Protein AF-A0A945ARR4-F1 (afdb_monomer_lite)

Secondary structure (DSSP, 8-state):
--PPPP--EEEEEE-SSEEEEE-SSS-EEEEE--HHHHGGGHHHHHHHHHHHS--SEEEEEESGGG-TTSSSHHHHHHHHHHHHHHHH-STTEEE-

Foldseek 3Di:
DPDDDDQWEKEWEAEQFWIKIDRV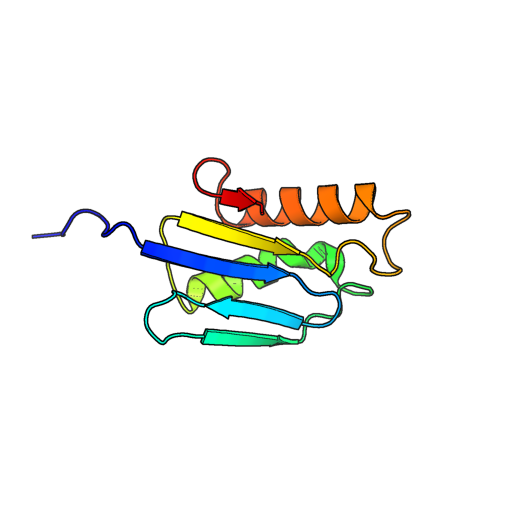PPDIDIDTDNCLPCLVCLLVVLLVVCVVPPHLAYEYEYDNLQHPNDPHSVRSVVSNLVSCCSNRNDPRYHYD

Structure (mmCIF, N/CA/C/O backbone):
data_AF-A0A945ARR4-F1
#
_entry.id   AF-A0A945ARR4-F1
#
loop_
_atom_site.group_PDB
_atom_site.id
_atom_site.type_symbol
_atom_site.label_atom_id
_atom_site.label_alt_id
_atom_site.label_comp_id
_atom_site.label_asym_id
_atom_site.label_entity_id
_atom_site.label_seq_id
_atom_site.pdbx_PDB_ins_code
_atom_site.Cartn_x
_atom_site.Cartn_y
_atom_site.Cartn_z
_atom_site.occupancy
_atom_site.B_iso_or_equiv
_atom_site.auth_seq_id
_atom_site.auth_comp_id
_atom_site.auth_asym_id
_atom_site.auth_atom_id
_atom_site.pdbx_PDB_model_num
ATOM 1 N N . MET A 1 1 ? 16.352 4.556 -29.738 1.00 38.34 1 MET A N 1
ATOM 2 C CA . MET A 1 1 ? 15.093 3.792 -29.849 1.00 38.34 1 MET A CA 1
ATOM 3 C C . MET A 1 1 ? 14.578 3.573 -28.439 1.00 38.34 1 MET A C 1
ATOM 5 O O . MET A 1 1 ? 15.117 2.735 -27.734 1.00 38.34 1 MET A O 1
ATOM 9 N N . THR A 1 2 ? 13.643 4.396 -27.975 1.00 45.97 2 THR A N 1
ATOM 10 C CA . THR A 1 2 ? 12.993 4.189 -26.675 1.00 45.97 2 THR A CA 1
ATOM 11 C C . THR A 1 2 ? 11.946 3.105 -26.872 1.00 45.97 2 THR A C 1
ATOM 13 O O . THR A 1 2 ? 10.934 3.348 -27.529 1.00 45.97 2 THR A O 1
ATOM 16 N N . SER A 1 3 ? 12.223 1.891 -26.400 1.00 50.31 3 SER A N 1
ATOM 17 C CA . SER A 1 3 ? 11.225 0.826 -26.375 1.00 50.31 3 SER A CA 1
ATOM 18 C C . SER A 1 3 ? 9.986 1.332 -25.639 1.00 50.31 3 SER A C 1
ATOM 20 O O . SER A 1 3 ? 10.104 1.889 -24.545 1.00 50.31 3 SER A O 1
ATOM 22 N N . SER A 1 4 ? 8.811 1.151 -26.243 1.00 52.69 4 SER A N 1
ATOM 23 C CA . SER A 1 4 ? 7.523 1.265 -25.556 1.00 52.69 4 SER A CA 1
ATOM 24 C C . SER A 1 4 ? 7.572 0.489 -24.232 1.00 52.69 4 SER A C 1
ATOM 26 O O . SER A 1 4 ? 8.314 -0.497 -24.161 1.00 52.69 4 SER A O 1
ATOM 28 N N . PRO A 1 5 ? 6.833 0.902 -23.186 1.00 52.31 5 PRO A N 1
ATOM 29 C CA . PRO A 1 5 ? 6.934 0.244 -21.894 1.00 52.31 5 PRO A CA 1
ATOM 30 C C . PRO A 1 5 ? 6.626 -1.240 -22.077 1.00 52.31 5 PRO A C 1
ATOM 32 O O . PRO A 1 5 ? 5.562 -1.606 -22.579 1.00 52.31 5 PRO A O 1
ATOM 35 N N . THR A 1 6 ? 7.573 -2.097 -21.705 1.00 61.59 6 THR A N 1
ATOM 36 C CA . THR A 1 6 ? 7.273 -3.506 -21.486 1.00 61.59 6 THR A CA 1
ATOM 37 C C . THR A 1 6 ? 6.203 -3.555 -20.405 1.00 61.59 6 THR A C 1
ATOM 39 O O . THR A 1 6 ? 6.284 -2.821 -19.421 1.00 61.59 6 THR A O 1
ATOM 42 N N . ASN A 1 7 ? 5.164 -4.356 -20.622 1.00 74.62 7 ASN A N 1
ATOM 43 C CA . ASN A 1 7 ? 4.045 -4.509 -19.702 1.00 74.62 7 ASN A CA 1
ATOM 44 C C . ASN A 1 7 ? 4.542 -5.122 -18.376 1.00 74.62 7 ASN A C 1
ATOM 46 O O . ASN A 1 7 ? 4.526 -6.339 -18.201 1.00 74.62 7 ASN A O 1
ATOM 50 N N . SER A 1 8 ? 5.108 -4.290 -17.501 1.00 91.25 8 SER A N 1
ATOM 51 C CA . SER A 1 8 ? 5.799 -4.692 -16.278 1.00 91.25 8 SER A CA 1
ATOM 52 C C . SER A 1 8 ? 4.869 -4.595 -15.079 1.00 91.25 8 SER A C 1
ATOM 54 O O . SER A 1 8 ? 4.153 -3.603 -14.906 1.00 91.25 8 SER A O 1
ATOM 56 N N . TRP A 1 9 ? 4.909 -5.638 -14.256 1.00 96.12 9 TRP A N 1
ATOM 57 C CA . TRP A 1 9 ? 4.054 -5.807 -13.093 1.00 96.12 9 TRP A CA 1
ATOM 58 C C . TRP A 1 9 ? 4.850 -5.649 -11.807 1.00 96.12 9 TRP A C 1
ATOM 60 O O . TRP A 1 9 ? 5.981 -6.124 -11.706 1.00 96.12 9 TRP A O 1
ATOM 70 N N . LEU A 1 10 ? 4.220 -5.030 -10.817 1.00 97.56 10 LEU A N 1
ATOM 71 C CA . LEU A 1 10 ? 4.661 -5.053 -9.432 1.00 97.56 10 LEU A CA 1
ATOM 72 C C . LEU A 1 10 ? 3.475 -5.457 -8.558 1.00 97.56 10 LEU A C 1
ATOM 74 O O . LEU A 1 10 ? 2.459 -4.767 -8.507 1.00 97.56 10 LEU A O 1
ATOM 78 N N . ALA A 1 11 ? 3.586 -6.604 -7.903 1.00 98.25 11 ALA A N 1
ATOM 79 C CA . ALA A 1 11 ? 2.593 -7.080 -6.957 1.00 98.25 11 ALA A CA 1
ATOM 80 C C . ALA A 1 11 ? 2.916 -6.560 -5.555 1.00 98.25 11 ALA A C 1
ATOM 82 O O . ALA A 1 11 ? 4.076 -6.596 -5.154 1.00 98.25 11 ALA A O 1
ATOM 83 N N . PHE A 1 12 ? 1.899 -6.134 -4.812 1.00 98.62 12 PHE A N 1
ATOM 84 C CA . PHE A 1 12 ? 1.967 -5.705 -3.421 1.00 98.62 12 PHE A CA 1
ATOM 85 C C . PHE A 1 12 ? 1.164 -6.642 -2.515 1.00 98.62 12 PHE A C 1
ATOM 87 O O . PHE A 1 12 ? 0.032 -7.000 -2.838 1.00 98.62 12 PHE A O 1
ATOM 94 N N . ASP A 1 13 ? 1.726 -6.966 -1.352 1.00 98.75 13 ASP A N 1
ATOM 95 C CA . ASP A 1 13 ? 1.008 -7.498 -0.186 1.00 98.75 13 ASP A CA 1
ATOM 96 C C . ASP A 1 13 ? 1.046 -6.431 0.915 1.00 98.75 13 ASP A C 1
ATOM 98 O O . ASP A 1 13 ? 2.093 -6.171 1.522 1.00 98.75 13 ASP A O 1
ATOM 102 N N . ILE A 1 14 ? -0.094 -5.764 1.117 1.00 98.75 14 ILE A N 1
ATOM 103 C CA . ILE A 1 14 ? -0.261 -4.707 2.117 1.00 98.75 14 ILE A CA 1
ATOM 104 C C . ILE A 1 14 ? -0.688 -5.345 3.442 1.00 98.75 14 ILE A C 1
ATOM 106 O O . ILE A 1 14 ? -1.878 -5.551 3.708 1.00 98.75 14 ILE A O 1
ATOM 110 N N . GLY A 1 15 ? 0.298 -5.674 4.276 1.00 98.56 15 GLY A N 1
ATOM 111 C CA . GLY A 1 15 ? 0.089 -6.258 5.596 1.00 98.56 15 GLY A CA 1
ATOM 112 C C . GLY A 1 15 ? -0.087 -5.228 6.712 1.00 98.56 15 GLY A C 1
ATOM 113 O O . GLY A 1 15 ? 0.131 -4.030 6.541 1.00 98.56 15 GLY A O 1
ATOM 114 N N . GLY A 1 16 ? -0.461 -5.712 7.900 1.00 98.31 16 GLY A N 1
ATOM 115 C CA . GLY A 1 16 ? -0.608 -4.866 9.091 1.00 98.31 16 GLY A CA 1
ATOM 116 C C . GLY A 1 16 ? 0.719 -4.398 9.704 1.00 98.31 16 GLY A C 1
ATOM 117 O O . GLY A 1 16 ? 0.743 -3.380 10.388 1.00 98.31 16 GLY A O 1
ATOM 118 N N . ALA A 1 17 ? 1.814 -5.128 9.462 1.00 98.19 17 ALA A N 1
ATOM 119 C CA . ALA A 1 17 ? 3.136 -4.853 10.043 1.00 98.19 17 ALA A CA 1
ATOM 120 C C . ALA A 1 17 ? 4.256 -4.664 9.011 1.00 98.19 17 ALA A C 1
ATOM 12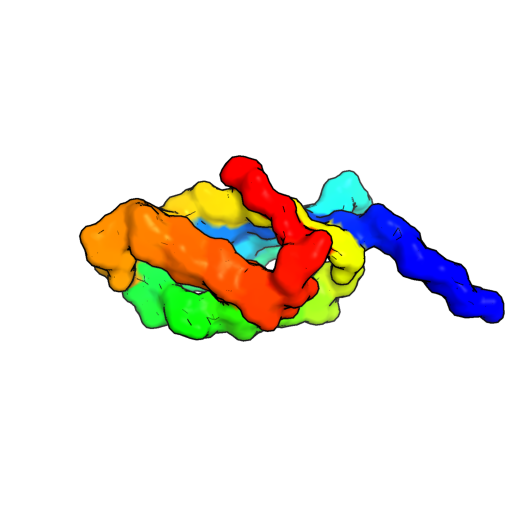2 O O . ALA A 1 17 ? 5.324 -4.161 9.350 1.00 98.19 17 ALA A O 1
ATOM 123 N N . ASN A 1 18 ? 4.041 -5.097 7.770 1.00 98.69 18 ASN A N 1
ATOM 124 C CA . ASN A 1 18 ? 5.014 -4.993 6.690 1.00 98.69 18 ASN A CA 1
ATOM 125 C C . ASN A 1 18 ? 4.282 -4.738 5.375 1.00 98.69 18 ASN A C 1
ATOM 127 O O . ASN A 1 18 ? 3.178 -5.252 5.175 1.00 98.69 18 ASN A O 1
ATOM 131 N N . ILE A 1 19 ? 4.945 -4.028 4.469 1.00 98.75 19 ILE A N 1
ATOM 132 C CA . ILE A 1 19 ? 4.595 -3.984 3.051 1.00 98.75 19 ILE A CA 1
ATOM 133 C C . ILE A 1 19 ? 5.595 -4.863 2.315 1.00 98.75 19 ILE A C 1
ATOM 135 O O . ILE A 1 19 ? 6.806 -4.758 2.528 1.00 98.75 19 ILE A O 1
ATOM 139 N N . LYS A 1 20 ? 5.091 -5.736 1.447 1.00 98.81 20 LYS A N 1
ATOM 140 C CA . LYS A 1 20 ? 5.926 -6.582 0.595 1.00 98.81 20 LYS A CA 1
ATOM 141 C C . LYS A 1 20 ? 5.604 -6.310 -0.859 1.00 98.81 20 LYS A C 1
ATOM 143 O O . LYS A 1 20 ? 4.462 -5.987 -1.189 1.00 98.81 20 LYS A O 1
ATOM 148 N N . ALA A 1 21 ? 6.597 -6.487 -1.719 1.00 98.69 21 ALA A N 1
ATOM 149 C CA . ALA A 1 21 ? 6.407 -6.405 -3.152 1.00 98.69 21 ALA A CA 1
ATOM 150 C C . ALA A 1 21 ? 7.247 -7.425 -3.916 1.00 98.69 21 ALA A C 1
ATOM 152 O O . ALA A 1 21 ? 8.307 -7.843 -3.450 1.00 98.69 21 ALA A O 1
ATOM 153 N N . ALA A 1 22 ? 6.780 -7.813 -5.098 1.00 98.50 22 ALA A N 1
ATOM 154 C CA . ALA A 1 22 ? 7.509 -8.685 -6.011 1.00 98.50 22 ALA A CA 1
ATOM 155 C C . ALA A 1 22 ? 7.141 -8.386 -7.467 1.00 98.50 22 ALA A C 1
ATOM 157 O O . ALA A 1 22 ? 5.997 -8.050 -7.764 1.00 98.50 22 ALA A O 1
ATOM 158 N N . ASP A 1 23 ? 8.091 -8.543 -8.388 1.00 97.00 23 ASP A N 1
ATOM 159 C CA . ASP A 1 23 ? 7.858 -8.321 -9.826 1.00 97.00 23 ASP A CA 1
ATOM 160 C C . ASP A 1 23 ? 7.552 -9.609 -10.613 1.00 97.00 23 ASP A C 1
ATOM 162 O O . ASP A 1 23 ? 7.385 -9.577 -11.834 1.00 97.00 23 ASP A O 1
ATOM 166 N N . GLY A 1 24 ? 7.526 -10.755 -9.922 1.00 95.12 24 GLY A N 1
ATOM 167 C CA . GLY A 1 24 ? 7.333 -12.079 -10.522 1.00 95.12 24 GLY A CA 1
ATOM 168 C C . GLY A 1 24 ? 8.503 -12.563 -11.390 1.00 95.12 24 GLY A C 1
ATOM 169 O O . GLY A 1 24 ? 8.389 -13.601 -12.033 1.00 95.12 24 GLY A O 1
ATOM 170 N N . GLN A 1 25 ? 9.621 -11.833 -11.413 1.00 95.00 25 GLN A N 1
ATOM 171 C CA . GLN A 1 25 ? 10.794 -12.068 -12.265 1.00 95.00 25 GLN A CA 1
ATOM 172 C C . GLN A 1 25 ? 12.092 -12.199 -11.449 1.00 95.00 25 GLN A C 1
ATOM 174 O O . GLN A 1 25 ? 13.191 -12.089 -11.988 1.00 95.00 25 GLN A O 1
ATOM 179 N N . GLY A 1 26 ? 11.968 -12.465 -10.146 1.00 94.88 26 GLY A N 1
ATOM 180 C CA . GLY A 1 26 ? 13.093 -12.695 -9.238 1.00 94.88 26 GLY A CA 1
ATOM 181 C C . GLY A 1 26 ? 13.465 -11.496 -8.366 1.00 94.88 26 GLY A C 1
ATOM 182 O O . GLY A 1 26 ? 14.354 -11.635 -7.529 1.00 94.88 26 GLY A O 1
ATOM 183 N N . TRP A 1 27 ? 12.787 -10.349 -8.502 1.00 97.56 27 TRP A N 1
ATOM 184 C CA . TRP A 1 27 ? 12.897 -9.258 -7.536 1.00 97.56 27 TRP A CA 1
ATOM 185 C C . TRP A 1 27 ? 11.782 -9.348 -6.493 1.00 97.56 27 TRP A C 1
ATOM 187 O O . TRP A 1 27 ? 10.604 -9.519 -6.821 1.00 97.56 27 TRP A O 1
ATOM 197 N N . SER A 1 28 ? 12.159 -9.186 -5.228 1.00 98.44 28 SER A N 1
ATOM 198 C CA . SER A 1 28 ? 11.236 -9.061 -4.104 1.00 98.44 28 SER A CA 1
ATOM 199 C C . SER A 1 28 ? 11.786 -8.094 -3.067 1.00 98.44 28 SER A C 1
ATOM 201 O O . SER A 1 28 ? 12.997 -8.047 -2.846 1.00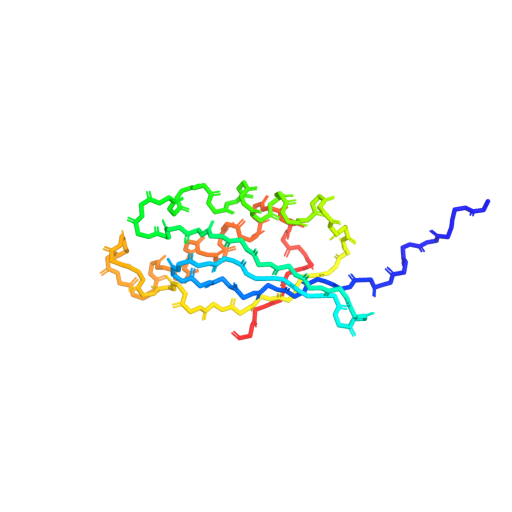 98.44 28 SER A O 1
ATOM 203 N N . HIS A 1 29 ? 10.895 -7.388 -2.386 1.00 98.56 29 HIS A N 1
ATOM 204 C CA . HIS A 1 29 ? 11.218 -6.443 -1.324 1.00 98.56 29 HIS A CA 1
ATOM 205 C C . HIS A 1 29 ? 10.242 -6.598 -0.163 1.00 98.56 29 HIS A C 1
ATOM 207 O O . HIS A 1 29 ? 9.079 -6.953 -0.357 1.00 98.56 29 HIS A O 1
ATOM 213 N N . SER A 1 30 ? 10.717 -6.325 1.046 1.00 98.69 30 SER A N 1
ATOM 214 C CA . SER A 1 30 ? 9.896 -6.277 2.251 1.00 98.69 30 SER A CA 1
ATOM 215 C C . SER A 1 30 ? 10.410 -5.158 3.136 1.00 98.69 30 SER A C 1
ATOM 217 O O . SER A 1 30 ? 11.600 -5.117 3.445 1.00 98.69 30 SER A O 1
ATOM 219 N N . GLU A 1 31 ? 9.510 -4.296 3.593 1.00 98.44 31 GLU A N 1
ATOM 220 C CA . GLU A 1 31 ? 9.831 -3.240 4.547 1.00 98.44 31 GLU A CA 1
ATOM 221 C C . GLU A 1 31 ? 8.834 -3.203 5.710 1.00 98.44 31 GLU A C 1
ATOM 223 O O . GLU A 1 31 ? 7.636 -3.441 5.507 1.00 98.44 31 GLU A O 1
ATOM 228 N N . PRO A 1 32 ? 9.307 -2.908 6.936 1.00 98.56 32 PRO A N 1
ATOM 229 C CA . PRO A 1 32 ? 8.427 -2.693 8.073 1.00 98.56 32 PRO A CA 1
ATOM 230 C C . PRO A 1 32 ? 7.477 -1.525 7.821 1.00 98.56 32 PRO A C 1
ATOM 232 O O . PRO A 1 32 ? 7.892 -0.443 7.408 1.00 98.56 32 PRO A O 1
ATOM 235 N N . PHE A 1 33 ? 6.204 -1.731 8.133 1.00 98.69 33 PHE A N 1
ATOM 236 C CA . PHE A 1 33 ? 5.178 -0.702 8.070 1.00 98.69 33 PHE A CA 1
ATOM 237 C C . PHE A 1 33 ? 4.106 -0.987 9.122 1.00 98.69 33 PHE A C 1
ATOM 239 O O . PHE A 1 33 ? 3.249 -1.854 8.948 1.00 98.69 33 PHE A O 1
ATOM 246 N N . ALA A 1 34 ? 4.167 -0.261 10.237 1.00 98.38 34 ALA A N 1
ATOM 247 C CA . ALA A 1 34 ? 3.227 -0.397 11.341 1.00 98.38 34 ALA A CA 1
ATOM 248 C C . ALA A 1 34 ? 1.880 0.259 10.992 1.00 98.38 34 ALA A C 1
ATOM 250 O O . ALA A 1 34 ? 1.640 1.411 11.355 1.00 98.38 34 ALA A O 1
ATOM 251 N N . MET A 1 35 ? 0.989 -0.459 10.295 1.00 98.56 35 MET A N 1
ATOM 252 C CA . MET A 1 35 ? -0.304 0.068 9.824 1.00 98.56 35 MET A CA 1
ATOM 253 C C . MET A 1 35 ? -1.099 0.728 10.958 1.00 98.56 35 MET A C 1
ATOM 255 O O . MET A 1 35 ? -1.619 1.825 10.787 1.00 98.56 35 MET A O 1
ATOM 259 N N . TRP A 1 36 ? -1.110 0.115 12.146 1.00 98.12 36 TRP A N 1
ATOM 260 C CA . TRP A 1 36 ? -1.845 0.605 13.319 1.00 98.12 36 TRP A CA 1
ATOM 261 C C . TRP A 1 36 ? -1.403 1.998 13.812 1.00 98.12 36 TRP A C 1
ATOM 263 O O . TRP A 1 36 ? -2.148 2.652 14.537 1.00 98.12 36 TRP A O 1
ATOM 273 N N . GLN A 1 37 ? -0.218 2.473 13.420 1.00 97.94 37 GLN A N 1
ATOM 274 C CA . GLN A 1 37 ? 0.302 3.806 13.755 1.00 97.94 37 GLN A CA 1
ATOM 275 C C . GLN A 1 37 ? 0.401 4.711 12.525 1.00 97.94 37 GLN A C 1
ATOM 277 O O . GLN A 1 37 ? 0.036 5.885 12.573 1.00 97.94 37 GLN A O 1
ATOM 282 N N . GLU A 1 38 ? 0.865 4.157 11.409 1.00 97.94 38 GLU A N 1
ATOM 283 C CA . GLU A 1 38 ? 1.355 4.915 10.259 1.00 97.94 38 GLU A CA 1
ATOM 284 C C . GLU A 1 38 ? 0.396 4.870 9.058 1.00 97.94 38 GLU A C 1
ATOM 286 O O . GLU A 1 38 ? 0.756 5.363 7.993 1.00 97.94 38 GLU A O 1
ATOM 291 N N . TRP A 1 39 ? -0.821 4.315 9.190 1.00 98.19 39 TRP A N 1
ATOM 292 C CA . TRP A 1 39 ? -1.773 4.090 8.084 1.00 98.19 39 TRP A CA 1
ATOM 293 C C . TRP A 1 39 ? -1.898 5.263 7.098 1.00 98.19 39 TRP A C 1
ATOM 295 O O . TRP A 1 39 ? -1.936 5.053 5.887 1.00 98.19 39 TRP A O 1
ATOM 305 N N . LYS A 1 40 ? -1.883 6.513 7.579 1.00 98.44 40 LYS A N 1
ATOM 306 C CA . LYS A 1 40 ? -1.964 7.721 6.733 1.00 98.44 40 LYS A CA 1
ATOM 307 C C . LYS A 1 40 ? -0.797 7.885 5.751 1.00 98.44 40 LYS A C 1
ATOM 309 O O . LYS A 1 40 ? -0.969 8.536 4.726 1.00 98.44 40 LYS A O 1
ATOM 314 N N . ARG A 1 41 ? 0.368 7.308 6.045 1.00 98.50 41 ARG A N 1
ATOM 315 C CA . ARG A 1 41 ? 1.583 7.350 5.212 1.00 98.50 41 ARG A CA 1
ATOM 316 C C . ARG A 1 41 ? 1.686 6.184 4.235 1.00 98.50 41 ARG A C 1
ATOM 318 O O . ARG A 1 41 ? 2.658 6.106 3.489 1.00 98.50 41 ARG A O 1
ATOM 325 N N . LEU A 1 42 ? 0.692 5.298 4.195 1.00 98.75 42 LEU A N 1
ATOM 326 C CA . LEU A 1 42 ? 0.657 4.183 3.250 1.00 98.75 42 LEU A CA 1
ATOM 327 C C . LEU A 1 42 ? 0.907 4.617 1.785 1.00 98.75 42 LEU A C 1
ATOM 329 O O . LEU A 1 42 ? 1.695 3.948 1.118 1.00 98.75 42 LEU A O 1
ATOM 333 N N . PRO A 1 43 ? 0.359 5.744 1.273 1.00 98.56 43 PRO A N 1
ATOM 334 C CA . PRO A 1 43 ? 0.675 6.195 -0.085 1.00 98.56 43 PRO A CA 1
ATOM 335 C C . PRO A 1 43 ? 2.162 6.520 -0.297 1.00 98.56 43 PRO A C 1
ATOM 337 O O . PRO A 1 43 ? 2.696 6.275 -1.379 1.00 98.56 43 PRO A O 1
ATOM 340 N N . ASP A 1 44 ? 2.835 7.082 0.714 1.00 98.50 44 ASP A N 1
ATOM 341 C CA . ASP A 1 44 ? 4.269 7.382 0.651 1.00 98.50 44 ASP A CA 1
ATOM 342 C C . ASP A 1 44 ? 5.100 6.098 0.631 1.00 98.50 44 ASP A C 1
ATOM 344 O O . ASP A 1 44 ? 6.026 5.991 -0.170 1.00 98.50 44 ASP A O 1
ATOM 348 N N . ALA A 1 45 ? 4.743 5.114 1.461 1.00 98.56 45 ALA A N 1
ATOM 349 C CA . ALA A 1 45 ? 5.418 3.819 1.494 1.00 98.56 45 ALA A CA 1
ATOM 350 C C . ALA A 1 45 ? 5.278 3.076 0.152 1.00 98.56 45 ALA A C 1
ATOM 352 O O . ALA A 1 45 ? 6.265 2.632 -0.428 1.00 98.56 45 ALA A O 1
ATOM 353 N N . ILE A 1 46 ? 4.075 3.053 -0.434 1.00 98.44 46 ILE A N 1
ATOM 354 C CA . ILE A 1 46 ? 3.855 2.450 -1.760 1.00 98.44 46 ILE A CA 1
ATOM 355 C C . ILE A 1 46 ? 4.680 3.175 -2.840 1.00 98.44 46 ILE A C 1
ATOM 357 O O . ILE A 1 46 ? 5.274 2.529 -3.705 1.00 98.44 46 ILE A O 1
ATOM 361 N N . ARG A 1 47 ? 4.766 4.514 -2.802 1.00 98.06 47 ARG A N 1
ATOM 362 C CA . ARG A 1 47 ? 5.636 5.283 -3.714 1.00 98.06 47 ARG A CA 1
ATOM 363 C C . ARG A 1 47 ? 7.116 4.974 -3.515 1.00 98.06 47 ARG A C 1
ATOM 365 O O . ARG A 1 47 ? 7.848 4.902 -4.501 1.00 98.06 47 ARG A O 1
ATOM 372 N N . HIS A 1 48 ? 7.557 4.777 -2.275 1.00 98.38 48 HIS A N 1
ATOM 373 C CA . HIS A 1 48 ? 8.931 4.384 -1.996 1.00 98.38 48 HIS A CA 1
ATOM 374 C C . HIS A 1 48 ? 9.257 3.045 -2.662 1.00 98.38 48 HIS A C 1
ATOM 376 O O . HIS A 1 48 ? 10.187 2.986 -3.465 1.00 98.38 48 HIS A O 1
ATOM 382 N N . VAL A 1 49 ? 8.439 2.013 -2.456 1.00 98.12 49 VAL A N 1
ATOM 383 C CA . VAL A 1 49 ? 8.655 0.700 -3.082 1.00 98.12 49 VAL A CA 1
ATOM 384 C C . VAL A 1 49 ? 8.607 0.774 -4.617 1.00 98.12 49 VAL A C 1
ATOM 386 O O . VAL A 1 49 ? 9.466 0.196 -5.282 1.00 98.12 49 VAL A O 1
ATOM 389 N N . GLN A 1 50 ? 7.685 1.552 -5.199 1.00 95.81 50 GLN A N 1
ATOM 390 C CA . GLN A 1 50 ? 7.664 1.802 -6.651 1.00 95.81 50 GLN A CA 1
ATOM 391 C C . GLN A 1 50 ? 8.956 2.457 -7.160 1.00 95.81 50 GLN A C 1
ATOM 393 O O . GLN A 1 50 ? 9.403 2.156 -8.265 1.00 95.81 50 GLN A O 1
ATOM 398 N N . SER A 1 51 ? 9.580 3.340 -6.374 1.00 96.44 51 SER A N 1
ATOM 399 C CA . SER A 1 51 ? 10.857 3.954 -6.759 1.00 96.44 51 SER A CA 1
ATOM 400 C C . SER A 1 51 ? 12.016 2.951 -6.776 1.00 96.44 51 SER A C 1
ATOM 402 O O . SER A 1 51 ? 12.944 3.112 -7.567 1.00 96.44 51 SER A O 1
ATOM 404 N N . LEU A 1 52 ? 11.943 1.892 -5.959 1.00 97.25 52 LEU A N 1
ATOM 405 C CA . LEU A 1 52 ? 12.917 0.796 -5.955 1.00 97.25 52 LEU A CA 1
ATOM 406 C C . LEU A 1 52 ? 12.737 -0.129 -7.167 1.00 97.25 52 LEU A C 1
ATOM 408 O O . LEU A 1 52 ? 13.720 -0.645 -7.704 1.00 97.25 52 LEU A O 1
ATOM 412 N N . ARG A 1 53 ? 11.489 -0.334 -7.611 1.00 96.38 53 ARG A N 1
ATOM 413 C CA . ARG A 1 53 ? 11.157 -1.156 -8.781 1.00 96.38 53 ARG A CA 1
ATOM 414 C C . ARG A 1 53 ? 9.997 -0.551 -9.586 1.00 96.38 53 ARG A C 1
ATOM 416 O O . ARG A 1 53 ? 8.844 -0.889 -9.336 1.00 96.38 53 ARG A O 1
ATOM 423 N N . PRO A 1 54 ? 10.281 0.304 -10.584 1.00 93.81 54 PRO A N 1
ATOM 424 C CA . PRO A 1 54 ? 9.236 0.907 -11.405 1.00 93.81 54 PRO A CA 1
ATOM 425 C C . PRO A 1 54 ? 8.462 -0.131 -12.224 1.00 93.81 54 PRO A C 1
ATOM 427 O O . PRO A 1 54 ? 9.058 -1.002 -12.863 1.00 93.81 54 PRO A O 1
ATOM 430 N N . ALA A 1 55 ? 7.138 0.004 -12.255 1.00 94.25 55 ALA A N 1
ATOM 431 C CA . ALA A 1 55 ? 6.239 -0.846 -13.026 1.00 94.25 55 ALA A CA 1
ATOM 432 C C . ALA A 1 55 ? 5.105 -0.031 -13.658 1.00 94.25 55 ALA A C 1
ATOM 434 O O . ALA A 1 55 ? 4.852 1.114 -13.285 1.00 94.25 55 ALA A O 1
ATOM 435 N N . THR A 1 56 ? 4.432 -0.621 -14.645 1.00 93.75 56 THR A N 1
ATOM 436 C CA . THR A 1 56 ? 3.284 0.012 -15.319 1.00 93.75 56 THR A CA 1
ATOM 437 C C . THR A 1 56 ? 1.944 -0.479 -14.786 1.00 93.75 56 THR A C 1
ATOM 439 O O . THR A 1 56 ? 0.964 0.259 -14.878 1.00 93.75 56 THR A O 1
ATOM 442 N N . HIS A 1 57 ? 1.913 -1.687 -14.216 1.00 95.50 57 HIS A N 1
ATOM 443 C CA . HIS A 1 57 ? 0.729 -2.342 -13.668 1.00 95.50 57 HIS A CA 1
ATOM 444 C C . HIS A 1 57 ? 0.997 -2.843 -12.254 1.00 95.50 57 HIS A C 1
ATOM 446 O O . HIS A 1 57 ? 2.088 -3.329 -11.946 1.00 95.50 57 HIS A O 1
ATOM 452 N N . HIS A 1 58 ? -0.022 -2.747 -11.407 1.00 97.38 58 HIS A N 1
ATOM 453 C CA . HIS A 1 58 ? 0.085 -3.063 -9.995 1.00 97.38 58 HIS A CA 1
ATOM 454 C C . HIS A 1 58 ? -1.002 -4.051 -9.595 1.00 97.38 58 HIS A C 1
ATOM 456 O O . HIS A 1 58 ? -2.190 -3.774 -9.747 1.00 97.38 58 HIS A O 1
ATOM 462 N N . ALA A 1 59 ? -0.594 -5.205 -9.082 1.00 97.88 59 ALA A N 1
ATOM 463 C CA . ALA A 1 59 ? -1.504 -6.143 -8.437 1.00 97.88 59 ALA A CA 1
ATOM 464 C C . ALA A 1 59 ? -1.416 -5.927 -6.926 1.00 97.88 59 ALA A C 1
ATOM 466 O O . ALA A 1 59 ? -0.321 -5.775 -6.397 1.00 97.88 59 ALA A O 1
ATOM 467 N N . VAL A 1 60 ? -2.538 -5.896 -6.222 1.00 98.50 60 VAL A N 1
ATOM 468 C CA . VAL A 1 60 ? -2.570 -5.642 -4.783 1.00 98.50 60 VAL A CA 1
ATOM 469 C C . VAL A 1 60 ? -3.404 -6.714 -4.106 1.00 98.50 60 VAL A C 1
ATOM 471 O O . VAL A 1 60 ? -4.558 -6.940 -4.460 1.00 98.50 60 VAL A O 1
ATOM 474 N N . THR A 1 61 ? -2.820 -7.335 -3.091 1.00 98.38 61 THR A N 1
ATOM 475 C CA . THR A 1 61 ? -3.553 -8.042 -2.047 1.00 98.38 61 THR A CA 1
ATOM 476 C C . THR A 1 61 ? -3.351 -7.321 -0.717 1.00 98.38 61 THR A C 1
ATOM 478 O O . THR A 1 61 ? -2.419 -6.524 -0.556 1.00 98.38 61 THR A O 1
ATOM 481 N N . MET A 1 62 ? -4.246 -7.560 0.234 1.00 98.44 62 MET A N 1
ATOM 482 C CA . MET A 1 62 ? -4.203 -6.926 1.544 1.00 98.44 62 MET A CA 1
ATOM 483 C C . MET A 1 62 ? -4.530 -7.920 2.650 1.00 98.44 62 MET A C 1
ATOM 485 O O . MET A 1 62 ? -5.381 -8.792 2.499 1.00 98.44 62 MET A O 1
ATOM 489 N N . THR A 1 63 ? -3.808 -7.772 3.756 1.00 97.00 63 THR A N 1
ATOM 490 C CA . THR A 1 63 ? -4.112 -8.410 5.045 1.00 97.00 63 THR A CA 1
ATOM 491 C C . THR A 1 63 ? -4.121 -7.395 6.192 1.00 97.00 63 THR A C 1
ATOM 493 O O . THR A 1 63 ? -4.529 -7.703 7.311 1.00 97.00 63 THR A O 1
ATOM 496 N N . GLY A 1 64 ? -3.660 -6.164 5.937 1.00 97.81 64 GLY A N 1
ATOM 497 C CA . GLY A 1 64 ? -3.652 -5.065 6.896 1.00 97.81 64 GLY A CA 1
ATOM 498 C C . GLY A 1 64 ? -5.004 -4.379 7.091 1.00 97.81 64 GLY A C 1
ATOM 499 O O . GLY A 1 64 ? -5.087 -3.472 7.916 1.00 97.81 64 GLY A O 1
ATOM 500 N N . GLU A 1 65 ? -6.065 -4.777 6.378 1.00 98.44 65 GLU A N 1
ATOM 501 C CA . GLU A 1 65 ? -7.367 -4.100 6.449 1.00 98.44 65 GLU A CA 1
ATOM 502 C C . GLU A 1 65 ? -8.078 -4.259 7.806 1.00 98.44 65 GLU A C 1
ATOM 504 O O . GLU A 1 65 ? -9.062 -3.574 8.074 1.00 98.44 65 GLU A O 1
ATOM 509 N N . ILE A 1 66 ? -7.589 -5.166 8.655 1.00 97.38 66 ILE A N 1
ATOM 510 C CA . ILE A 1 66 ? -8.092 -5.420 10.012 1.00 97.38 66 ILE A CA 1
ATOM 511 C C . ILE A 1 66 ? -7.220 -4.787 11.108 1.00 97.38 66 ILE A C 1
ATOM 513 O O . ILE A 1 66 ? -7.377 -5.133 12.274 1.00 97.38 66 ILE A O 1
ATOM 517 N N . ALA A 1 67 ? -6.280 -3.901 10.759 1.00 97.56 67 ALA A N 1
ATOM 518 C CA . ALA A 1 67 ? -5.452 -3.215 11.748 1.00 97.56 67 ALA A CA 1
ATOM 519 C C . ALA A 1 67 ? -6.296 -2.355 12.710 1.00 97.56 67 ALA A C 1
ATOM 521 O O . ALA A 1 67 ? -7.241 -1.687 12.286 1.00 97.56 67 ALA A O 1
ATOM 522 N N . ASP A 1 68 ? -5.886 -2.302 13.981 1.00 96.25 68 ASP A N 1
ATOM 523 C CA . ASP A 1 68 ? -6.623 -1.652 15.083 1.00 96.25 68 ASP A CA 1
ATOM 524 C C . ASP A 1 68 ? -6.888 -0.146 14.885 1.00 96.25 68 ASP A C 1
ATOM 526 O O . ASP A 1 68 ? -7.713 0.445 15.580 1.00 96.25 68 ASP A O 1
ATOM 530 N N . CYS A 1 69 ? -6.198 0.503 13.941 1.00 97.06 69 CYS A N 1
ATOM 531 C CA . CYS A 1 69 ? -6.434 1.905 13.596 1.00 97.06 69 CYS A CA 1
ATOM 532 C C . CYS A 1 69 ? -7.746 2.143 12.833 1.00 97.06 69 CYS A C 1
ATOM 534 O O . CYS A 1 69 ? -8.171 3.294 12.712 1.00 97.06 69 CYS A O 1
ATOM 536 N N . PHE A 1 70 ? -8.367 1.096 12.285 1.00 97.94 70 PHE A N 1
ATOM 537 C CA . PHE A 1 70 ? -9.599 1.202 11.513 1.00 97.94 70 PHE A CA 1
ATOM 538 C C . PHE A 1 70 ? -10.818 0.836 12.357 1.00 97.94 70 PHE A C 1
ATOM 540 O O . PHE A 1 70 ? -10.803 -0.121 13.124 1.00 97.94 70 PHE A O 1
ATOM 547 N N . SER A 1 71 ? -11.919 1.567 12.166 1.00 97.25 71 SER A N 1
ATOM 548 C CA . SER A 1 71 ? -13.189 1.294 12.856 1.00 97.25 71 SER A CA 1
ATOM 549 C C . SER A 1 71 ? -13.832 -0.034 12.439 1.00 97.25 71 SER A C 1
ATOM 551 O O . SER A 1 71 ? -14.681 -0.563 13.153 1.00 97.25 71 SER A O 1
ATOM 553 N N . GLY A 1 72 ? -13.415 -0.594 11.304 1.00 97.81 72 GLY A N 1
ATOM 554 C CA . GLY A 1 72 ? -13.793 -1.925 10.857 1.00 97.81 72 GLY A CA 1
ATOM 555 C C . GLY A 1 72 ? -13.108 -2.302 9.548 1.00 97.81 72 GLY A C 1
ATOM 556 O O . GLY A 1 72 ? -12.508 -1.465 8.870 1.00 97.81 72 GLY A O 1
ATOM 557 N N . ARG A 1 73 ? -13.252 -3.575 9.160 1.00 98.00 73 ARG A N 1
ATOM 558 C CA . ARG A 1 73 ? -12.621 -4.140 7.955 1.00 98.00 73 ARG A CA 1
ATOM 559 C C . ARG A 1 73 ? -12.912 -3.327 6.691 1.00 98.00 73 ARG A C 1
ATOM 561 O O . ARG A 1 73 ? -12.018 -3.091 5.889 1.00 98.00 73 ARG A O 1
ATOM 568 N N . SER A 1 74 ? -14.156 -2.878 6.509 1.00 98.44 74 SER A N 1
ATOM 569 C CA . SER A 1 74 ? -14.553 -2.081 5.339 1.00 98.44 74 SER A CA 1
ATOM 570 C C . SER A 1 74 ? -13.804 -0.753 5.237 1.00 98.44 74 SER A C 1
ATOM 572 O O . SER A 1 74 ? -13.522 -0.294 4.131 1.00 98.44 74 SER A O 1
ATOM 574 N N . ASP A 1 75 ? -13.477 -0.140 6.374 1.00 98.56 75 ASP A N 1
ATOM 575 C CA . ASP A 1 75 ? -12.751 1.128 6.406 1.00 98.56 75 ASP A CA 1
ATOM 576 C C . ASP A 1 75 ? -11.270 0.917 6.111 1.00 98.56 75 ASP A C 1
ATOM 578 O O . ASP A 1 75 ? -10.697 1.682 5.337 1.00 98.56 75 ASP A O 1
ATOM 582 N N . GLY A 1 76 ? -10.686 -0.174 6.618 1.00 98.62 76 GLY A N 1
ATOM 583 C CA . GLY A 1 76 ? -9.337 -0.590 6.248 1.00 98.62 76 GLY A CA 1
ATOM 584 C C . GLY A 1 76 ? -9.203 -0.884 4.754 1.00 98.62 76 GLY A C 1
ATOM 585 O O . GLY A 1 76 ? -8.295 -0.360 4.111 1.00 98.62 76 GLY A O 1
ATOM 586 N N . VAL A 1 77 ? -10.148 -1.630 4.163 1.00 98.75 77 VAL A N 1
ATOM 587 C CA . VAL A 1 77 ? -10.163 -1.894 2.711 1.00 98.75 77 VAL A CA 1
ATOM 588 C C . VAL A 1 77 ? -10.241 -0.583 1.934 1.00 98.75 77 VAL A C 1
ATOM 590 O O . VAL A 1 77 ? -9.433 -0.351 1.035 1.00 98.75 77 VAL A O 1
ATOM 593 N N . ARG A 1 78 ? -11.178 0.308 2.291 1.00 98.56 78 ARG A N 1
ATOM 594 C CA . ARG A 1 78 ? -11.334 1.605 1.616 1.00 98.56 78 ARG A CA 1
ATOM 595 C C . ARG A 1 78 ? -10.048 2.427 1.687 1.00 98.56 78 ARG A C 1
ATOM 597 O O . ARG A 1 78 ? -9.634 2.986 0.672 1.00 98.56 78 ARG A O 1
ATOM 604 N N . HIS A 1 79 ? -9.412 2.473 2.856 1.00 98.69 79 HIS A N 1
ATOM 605 C CA . HIS A 1 79 ? -8.163 3.201 3.056 1.00 98.69 79 HIS A CA 1
ATOM 606 C C . HIS A 1 79 ? -7.014 2.635 2.213 1.00 98.69 79 HIS A C 1
ATOM 608 O O . HIS A 1 79 ? -6.302 3.396 1.552 1.00 98.69 79 HIS A O 1
ATOM 614 N N . ILE A 1 80 ? -6.844 1.309 2.194 1.00 98.69 80 ILE A N 1
ATOM 615 C CA . ILE A 1 80 ? -5.786 0.644 1.421 1.00 98.69 80 ILE A CA 1
ATOM 616 C C . ILE A 1 80 ? -6.001 0.854 -0.081 1.00 98.69 80 ILE A C 1
ATOM 618 O O . ILE A 1 80 ? -5.069 1.269 -0.771 1.00 98.69 80 ILE A O 1
ATOM 622 N N . VAL A 1 81 ? -7.225 0.655 -0.582 1.00 98.38 81 VAL A N 1
ATOM 623 C CA . VAL A 1 81 ? -7.570 0.881 -1.997 1.00 98.38 81 VAL A CA 1
ATOM 624 C C . VAL A 1 81 ? -7.284 2.325 -2.400 1.00 98.38 81 VAL A C 1
ATOM 626 O O . VAL A 1 81 ? -6.591 2.564 -3.389 1.00 98.38 81 VAL A O 1
ATOM 629 N N . GLN A 1 82 ? -7.760 3.295 -1.614 1.00 98.25 82 GLN A N 1
ATOM 630 C CA 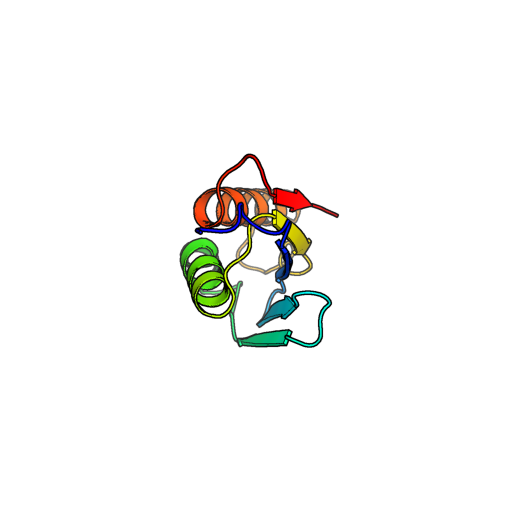. GLN A 1 82 ? -7.523 4.710 -1.889 1.00 98.25 82 GLN A CA 1
ATOM 631 C C . GLN A 1 82 ? -6.025 5.038 -1.887 1.00 98.25 82 GLN A C 1
ATOM 633 O O . GLN A 1 82 ? -5.555 5.755 -2.770 1.00 98.25 82 GLN A O 1
ATOM 638 N N . SER A 1 83 ? -5.268 4.492 -0.935 1.00 98.38 83 SER A N 1
ATOM 639 C CA . SER A 1 83 ? -3.825 4.719 -0.838 1.00 98.38 83 SER A CA 1
ATOM 640 C C . SER A 1 83 ? -3.063 4.162 -2.038 1.00 98.38 83 SER A C 1
ATOM 642 O O . SER A 1 83 ? -2.171 4.836 -2.551 1.00 98.38 83 SER A O 1
ATOM 644 N N . CYS A 1 84 ? -3.444 2.976 -2.522 1.00 98.06 84 CYS A N 1
ATOM 645 C CA . CYS A 1 84 ? -2.878 2.394 -3.736 1.00 98.06 84 CYS A CA 1
ATOM 646 C C . CYS A 1 84 ? -3.180 3.283 -4.947 1.00 98.06 84 CYS A C 1
ATOM 648 O O . CYS A 1 84 ? -2.253 3.747 -5.601 1.00 98.06 84 CYS A O 1
ATOM 650 N N . CYS A 1 85 ? -4.451 3.631 -5.175 1.00 96.69 85 CYS A N 1
ATOM 651 C CA . CYS A 1 85 ? -4.859 4.501 -6.282 1.00 96.69 85 CYS A CA 1
ATOM 652 C C . CYS A 1 85 ? -4.141 5.862 -6.279 1.00 96.69 85 CYS A C 1
ATOM 654 O O . CYS A 1 85 ? -3.762 6.357 -7.341 1.00 96.69 85 CYS A O 1
ATOM 656 N N . LEU A 1 86 ? -3.930 6.462 -5.102 1.00 96.75 86 LEU A N 1
ATOM 657 C CA . LEU A 1 86 ? -3.171 7.709 -4.955 1.00 96.75 86 LEU A CA 1
ATOM 658 C C . LEU A 1 86 ? -1.685 7.543 -5.302 1.00 96.75 86 LEU A C 1
ATOM 660 O O . LEU A 1 86 ? -1.072 8.476 -5.815 1.00 96.75 86 LEU A O 1
ATOM 664 N N . ALA A 1 87 ? -1.096 6.387 -4.998 1.0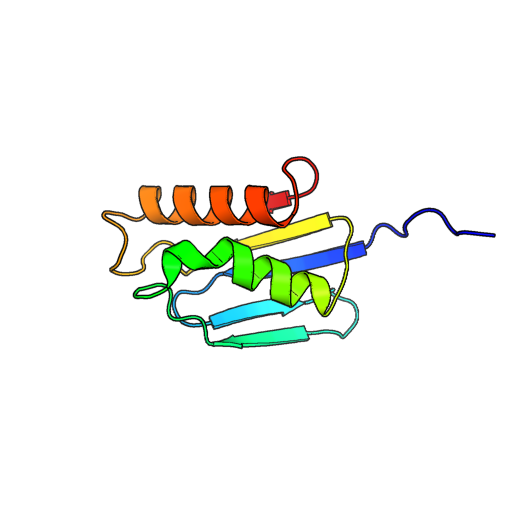0 96.06 87 ALA A N 1
ATOM 665 C CA . ALA A 1 87 ? 0.329 6.141 -5.183 1.00 96.06 87 ALA A CA 1
ATOM 666 C C . ALA A 1 87 ? 0.699 5.712 -6.610 1.00 96.06 87 ALA A C 1
ATOM 668 O O . ALA A 1 87 ? 1.794 6.037 -7.063 1.00 96.06 87 ALA A O 1
ATOM 669 N N . THR A 1 88 ? -0.172 4.974 -7.300 1.00 91.00 88 THR A N 1
ATOM 670 C CA . THR A 1 88 ? 0.129 4.318 -8.590 1.00 91.00 88 THR A CA 1
ATOM 671 C C . THR A 1 88 ? -0.707 4.856 -9.761 1.00 91.00 88 THR A C 1
ATOM 673 O O . THR A 1 88 ? -0.469 4.486 -10.909 1.00 91.00 88 THR A O 1
ATOM 676 N N . GLY A 1 89 ? -1.713 5.697 -9.493 1.00 86.25 89 GLY A N 1
ATOM 677 C CA . GLY A 1 89 ? -2.745 6.082 -10.461 1.00 86.25 89 GLY A CA 1
ATOM 678 C C . GLY A 1 89 ? -3.871 5.044 -10.563 1.00 86.25 89 GLY A C 1
ATOM 679 O O . GLY A 1 89 ? -3.685 3.877 -10.236 1.00 86.25 89 GLY A O 1
ATOM 680 N N . THR A 1 90 ? -5.063 5.457 -11.003 1.00 77.81 90 THR A N 1
ATOM 681 C CA . THR A 1 90 ? -6.297 4.646 -10.904 1.00 77.81 90 THR A CA 1
ATOM 682 C C . THR A 1 90 ? -6.461 3.565 -11.969 1.00 77.81 90 THR A C 1
ATOM 684 O O . THR A 1 90 ? -7.201 2.615 -11.748 1.00 77.81 90 THR A O 1
ATOM 687 N N . ASN A 1 91 ? -5.819 3.699 -13.131 1.00 83.69 91 ASN A N 1
ATOM 688 C CA . ASN A 1 91 ? -6.163 2.873 -14.299 1.00 83.69 91 ASN A CA 1
ATOM 689 C C . ASN A 1 91 ? -5.394 1.548 -14.377 1.00 83.69 91 ASN A C 1
ATOM 691 O O . ASN A 1 91 ? -5.763 0.690 -15.171 1.00 83.69 91 ASN A O 1
ATOM 695 N N . ASN A 1 92 ? -4.356 1.371 -13.554 1.00 90.56 92 ASN A N 1
ATOM 696 C CA . ASN A 1 92 ? -3.442 0.230 -13.646 1.00 90.56 92 ASN A CA 1
ATOM 697 C C . ASN A 1 92 ? -3.239 -0.465 -12.288 1.00 90.56 92 ASN A C 1
ATOM 699 O O . ASN A 1 92 ? -2.130 -0.907 -11.978 1.00 90.56 92 ASN A O 1
ATOM 703 N N . VAL A 1 93 ? -4.293 -0.526 -11.466 1.00 96.38 93 VAL A N 1
ATOM 704 C CA . VAL A 1 93 ? -4.283 -1.193 -10.155 1.00 96.38 93 VAL A CA 1
ATOM 705 C C . VAL A 1 93 ? -5.392 -2.223 -10.102 1.00 96.38 93 VAL A C 1
ATOM 707 O O . VAL A 1 93 ? -6.552 -1.909 -10.360 1.00 96.38 93 VAL A O 1
ATOM 710 N N . PHE A 1 94 ? -5.028 -3.444 -9.740 1.00 96.88 94 PHE A N 1
ATOM 711 C CA . PHE A 1 94 ? -5.916 -4.593 -9.707 1.00 96.88 94 PHE A CA 1
ATOM 712 C C . PHE A 1 94 ? -5.877 -5.195 -8.309 1.00 96.88 94 PHE A C 1
ATOM 714 O O . PHE A 1 94 ? -4.798 -5.477 -7.792 1.00 96.88 94 PHE A O 1
ATOM 721 N N . PHE A 1 95 ? -7.045 -5.382 -7.704 1.00 97.00 95 PHE A N 1
ATOM 722 C CA . PHE A 1 95 ? -7.177 -5.929 -6.356 1.00 97.00 95 PHE A CA 1
ATOM 723 C C . PHE A 1 95 ? -7.675 -7.375 -6.438 1.00 97.00 95 PHE A C 1
ATOM 725 O O . PHE A 1 95 ? -8.610 -7.644 -7.196 1.00 97.00 95 PHE A O 1
ATOM 732 N N . TYR A 1 96 ? -7.026 -8.277 -5.698 1.00 91.88 96 TYR A N 1
ATOM 733 C CA . TYR A 1 96 ? -7.445 -9.674 -5.521 1.00 91.88 96 TYR A CA 1
ATOM 734 C C . TYR A 1 96 ? -8.450 -9.810 -4.372 1.00 91.88 96 TYR A C 1
ATOM 736 O O . TYR A 1 96 ? -8.225 -9.163 -3.323 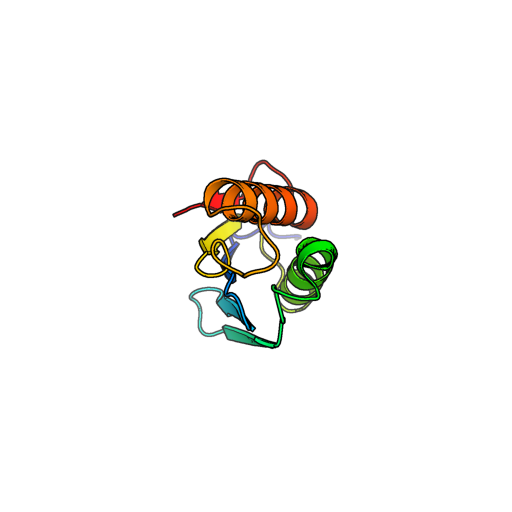1.00 91.88 96 TYR A O 1
#

Radius of gyration: 13.37 Å; chains: 1; bounding box: 30×20×45 Å

pLDDT: mean 93.74, std 12.02, range [38.34, 98.81]

Sequence (96 aa):
MTSSPTNSWLAFDIGGANIKAADGQGWSHSEPFAMWQEWKRLPDAIRHVQSLRPATHHAVTMTGEIADCFSGRSDGVRHIVQSCCLATGTNNVFFY